Protein AF-A0A2R7KV91-F1 (afdb_monomer_lite)

Structure (mmCIF, N/CA/C/O backbone):
data_AF-A0A2R7KV91-F1
#
_entry.id   AF-A0A2R7KV91-F1
#
loop_
_atom_site.group_PDB
_atom_site.id
_atom_site.type_symbol
_atom_site.label_atom_id
_atom_site.label_alt_id
_atom_site.label_comp_id
_atom_site.label_asym_id
_atom_site.label_entity_id
_atom_site.label_seq_id
_atom_site.pdbx_PDB_ins_code
_atom_site.Cartn_x
_atom_site.Cartn_y
_atom_site.Cartn_z
_atom_site.occupancy
_atom_site.B_iso_or_equiv
_atom_site.auth_seq_id
_atom_site.auth_comp_id
_atom_site.auth_asym_id
_atom_site.auth_atom_id
_atom_site.pdbx_PDB_model_num
ATOM 1 N N . MET A 1 1 ? -11.229 -15.486 -3.621 1.00 40.41 1 MET A N 1
ATOM 2 C CA . MET A 1 1 ? -9.819 -15.350 -3.198 1.00 40.41 1 MET A CA 1
ATOM 3 C C . MET A 1 1 ? -9.777 -15.637 -1.711 1.00 40.41 1 MET A C 1
ATOM 5 O O . MET A 1 1 ? -10.504 -14.975 -0.992 1.00 40.41 1 MET A O 1
ATOM 9 N N . LYS A 1 2 ? -9.045 -16.669 -1.276 1.00 34.34 2 LYS A N 1
ATOM 10 C CA . LYS A 1 2 ? -8.833 -16.950 0.153 1.00 34.34 2 LYS A CA 1
ATOM 11 C C . LYS A 1 2 ? -8.039 -15.799 0.776 1.00 34.34 2 LYS A C 1
ATOM 13 O O . LYS A 1 2 ? -7.055 -15.394 0.162 1.00 34.34 2 LYS A O 1
ATOM 18 N N . ASP A 1 3 ? -8.500 -15.330 1.932 1.00 42.19 3 ASP A N 1
ATOM 19 C CA . ASP A 1 3 ? -7.898 -14.415 2.914 1.00 42.19 3 ASP A CA 1
ATOM 20 C C . ASP A 1 3 ? -6.406 -14.125 2.692 1.00 42.19 3 ASP A C 1
ATOM 22 O O . ASP A 1 3 ? -5.530 -14.730 3.310 1.00 42.19 3 ASP A O 1
ATOM 26 N N . LYS A 1 4 ? -6.096 -13.203 1.779 1.00 52.81 4 LYS A N 1
ATOM 27 C CA . LYS A 1 4 ? -4.785 -12.561 1.784 1.00 52.81 4 LYS A CA 1
ATOM 28 C C . LYS A 1 4 ? -4.893 -11.368 2.719 1.00 52.81 4 LYS A C 1
ATOM 30 O O . LYS A 1 4 ? -5.791 -10.550 2.541 1.00 52.81 4 LYS A O 1
ATOM 35 N N . ASP A 1 5 ? -3.979 -11.299 3.682 1.00 79.88 5 ASP A N 1
ATOM 36 C CA . ASP A 1 5 ? -3.733 -10.100 4.483 1.00 79.88 5 ASP A CA 1
ATOM 37 C C . ASP A 1 5 ? -3.615 -8.894 3.533 1.00 79.88 5 ASP A C 1
ATOM 39 O O . ASP A 1 5 ? -2.937 -8.963 2.502 1.00 79.88 5 ASP A O 1
ATOM 43 N N . SER A 1 6 ? -4.329 -7.813 3.827 1.00 80.75 6 SER A N 1
ATOM 44 C CA . SER A 1 6 ? -4.406 -6.635 2.966 1.00 80.75 6 SER A CA 1
ATOM 45 C C . SER A 1 6 ? -3.027 -5.988 2.742 1.00 80.75 6 SER A C 1
ATOM 47 O O . SER A 1 6 ? -2.732 -5.518 1.639 1.00 80.75 6 SER A O 1
ATOM 49 N N . LEU A 1 7 ? -2.111 -6.089 3.713 1.00 89.00 7 LEU A N 1
ATOM 50 C CA . LEU A 1 7 ? -0.703 -5.698 3.556 1.00 89.00 7 LEU A CA 1
ATOM 51 C C . LEU A 1 7 ? 0.067 -6.616 2.602 1.00 89.00 7 LEU A C 1
ATOM 53 O O . LEU A 1 7 ? 0.966 -6.164 1.885 1.00 89.00 7 LEU A O 1
ATOM 57 N N . GLN A 1 8 ? -0.286 -7.902 2.562 1.00 91.94 8 GLN A N 1
ATOM 58 C CA . GLN A 1 8 ? 0.331 -8.858 1.646 1.00 91.94 8 GLN A CA 1
ATOM 59 C C . GLN A 1 8 ? 0.032 -8.490 0.191 1.00 91.94 8 GLN A C 1
ATOM 61 O O . GLN A 1 8 ? 0.884 -8.695 -0.667 1.00 91.94 8 GLN A O 1
ATOM 66 N N . LEU A 1 9 ? -1.125 -7.884 -0.100 1.00 93.56 9 LEU A N 1
ATOM 67 C CA . LEU A 1 9 ? -1.444 -7.412 -1.451 1.00 93.56 9 LEU A CA 1
ATOM 68 C C . LEU A 1 9 ? -0.473 -6.318 -1.917 1.00 93.56 9 LEU A C 1
ATOM 70 O O . LEU A 1 9 ? 0.026 -6.383 -3.041 1.00 93.56 9 LEU A O 1
ATOM 74 N N . PHE A 1 10 ? -0.145 -5.358 -1.049 1.00 94.62 10 PHE A N 1
ATOM 75 C CA . PHE A 1 10 ? 0.880 -4.351 -1.336 1.00 94.62 10 PHE A CA 1
ATOM 76 C C . PHE A 1 10 ? 2.276 -4.970 -1.467 1.00 94.62 10 PHE A C 1
ATOM 78 O O . PHE A 1 10 ? 3.025 -4.615 -2.377 1.00 94.62 10 PHE A O 1
ATOM 85 N N . SER A 1 11 ? 2.621 -5.924 -0.598 1.00 94.94 11 SER A N 1
ATOM 86 C CA . SER A 1 11 ? 3.899 -6.640 -0.672 1.00 94.94 11 SER A CA 1
ATOM 87 C C . SER A 1 11 ? 4.063 -7.398 -1.996 1.00 94.94 11 SER A C 1
ATOM 89 O O . SER A 1 11 ? 5.094 -7.269 -2.660 1.00 94.94 11 SER A O 1
ATOM 91 N N . ASP A 1 12 ? 3.022 -8.117 -2.427 1.00 94.44 12 ASP A N 1
ATOM 92 C CA . ASP A 1 12 ? 2.984 -8.856 -3.691 1.00 94.44 12 ASP A CA 1
ATOM 93 C C . ASP A 1 12 ? 3.151 -7.908 -4.892 1.00 94.44 12 ASP A C 1
ATOM 95 O O . ASP A 1 12 ? 3.912 -8.203 -5.815 1.00 94.44 12 ASP A O 1
ATOM 99 N N . LEU A 1 13 ? 2.488 -6.744 -4.871 1.00 95.06 13 LEU A N 1
ATOM 100 C CA . LEU A 1 13 ? 2.625 -5.717 -5.910 1.00 95.06 13 LEU A CA 1
ATOM 101 C C . LEU A 1 13 ? 4.057 -5.172 -5.988 1.00 95.06 13 LEU A C 1
ATOM 103 O O . LEU A 1 13 ? 4.620 -5.067 -7.076 1.00 95.06 13 LEU A O 1
ATOM 107 N N . LEU A 1 14 ? 4.692 -4.877 -4.850 1.00 94.94 14 LEU A N 1
ATOM 108 C CA . LEU A 1 14 ? 6.090 -4.435 -4.824 1.00 94.94 14 LEU A CA 1
ATOM 109 C C . LEU A 1 14 ? 7.054 -5.523 -5.314 1.00 94.94 14 LEU A C 1
ATOM 111 O O . LEU A 1 14 ? 8.050 -5.209 -5.974 1.00 94.94 14 LEU A O 1
ATOM 115 N N . ALA A 1 15 ? 6.778 -6.795 -5.016 1.00 93.81 15 ALA A N 1
ATOM 116 C CA . ALA A 1 15 ? 7.559 -7.920 -5.520 1.00 93.81 15 ALA A CA 1
ATOM 117 C C . ALA A 1 15 ? 7.448 -8.049 -7.049 1.00 93.81 15 ALA A C 1
ATOM 119 O O . ALA A 1 15 ? 8.469 -8.194 -7.722 1.00 93.81 15 ALA A O 1
ATOM 120 N N . GLU A 1 16 ? 6.242 -7.905 -7.601 1.00 93.06 16 GLU A N 1
ATOM 121 C CA . GLU A 1 16 ? 6.001 -7.914 -9.049 1.00 93.06 16 GLU A CA 1
ATOM 122 C C . GLU A 1 16 ? 6.716 -6.750 -9.749 1.00 93.06 16 GLU A C 1
ATOM 124 O O . GLU A 1 16 ? 7.375 -6.924 -10.776 1.00 93.06 16 GLU A O 1
ATOM 129 N N . VAL A 1 17 ? 6.666 -5.554 -9.153 1.00 92.56 17 VAL A N 1
ATOM 130 C CA . VAL A 1 17 ? 7.367 -4.386 -9.694 1.00 92.56 17 VAL A CA 1
ATOM 131 C C . VAL A 1 17 ? 8.889 -4.565 -9.630 1.00 92.56 17 VAL A C 1
ATOM 133 O O . VAL A 1 17 ? 9.598 -4.126 -10.537 1.00 92.56 17 VAL A O 1
ATOM 136 N N . ARG A 1 18 ? 9.415 -5.255 -8.612 1.00 91.31 18 ARG A N 1
ATOM 137 C CA . ARG A 1 18 ? 10.852 -5.536 -8.449 1.00 91.31 18 ARG A CA 1
ATOM 138 C C . ARG A 1 18 ? 11.414 -6.507 -9.481 1.00 91.31 18 ARG A C 1
ATOM 140 O O .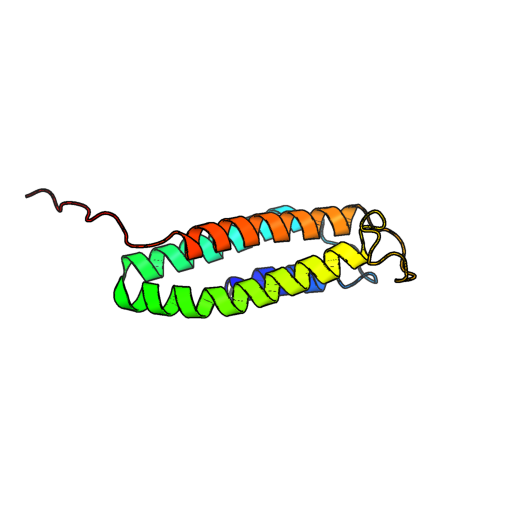 ARG A 1 18 ? 12.609 -6.386 -9.803 1.00 91.31 18 ARG A O 1
ATOM 147 N N . ASP A 1 19 ? 10.604 -7.446 -9.957 1.00 90.31 19 ASP A N 1
ATOM 148 C CA . ASP A 1 19 ? 11.011 -8.423 -10.959 1.00 90.31 19 ASP A CA 1
ATOM 149 C C . ASP A 1 19 ? 11.021 -7.799 -12.359 1.00 90.31 19 ASP A C 1
ATOM 151 O O . ASP A 1 19 ? 9.990 -7.528 -12.969 1.00 90.31 19 ASP A O 1
ATOM 155 N N . THR A 1 20 ? 12.226 -7.555 -12.868 1.00 87.56 20 THR A N 1
ATOM 156 C CA . THR A 1 20 ? 12.444 -6.989 -14.203 1.00 87.56 20 THR A CA 1
ATOM 157 C C . THR A 1 20 ? 12.524 -8.053 -15.296 1.00 87.56 20 THR A C 1
ATOM 159 O O . THR A 1 20 ? 12.680 -7.694 -16.456 1.00 87.56 20 THR A O 1
ATOM 162 N N . ASN A 1 21 ? 12.464 -9.344 -14.950 1.00 87.06 21 ASN A N 1
ATOM 163 C CA . ASN A 1 21 ? 12.513 -10.435 -15.928 1.00 87.06 21 ASN A CA 1
ATOM 164 C C . ASN A 1 21 ? 11.136 -10.743 -16.530 1.00 87.06 21 ASN A C 1
ATOM 166 O O . ASN A 1 21 ? 11.052 -11.400 -17.565 1.00 87.06 21 ASN A O 1
ATOM 170 N N . LEU A 1 22 ? 10.065 -10.284 -15.883 1.00 85.69 22 LEU A N 1
ATOM 171 C CA . LEU A 1 22 ? 8.685 -10.471 -16.314 1.00 85.69 22 LEU A CA 1
ATOM 172 C C . LEU A 1 22 ? 8.052 -9.118 -16.629 1.00 85.69 22 LEU A C 1
ATOM 174 O O . LEU A 1 22 ? 8.356 -8.152 -15.933 1.00 85.69 22 LEU A O 1
ATOM 178 N N . PRO A 1 23 ? 7.167 -9.009 -17.633 1.00 85.44 23 PRO A N 1
ATOM 179 C CA . PRO A 1 23 ? 6.386 -7.795 -17.830 1.00 85.44 23 PRO A CA 1
ATOM 180 C C . PRO A 1 23 ? 5.483 -7.549 -16.616 1.00 85.44 23 PRO A C 1
ATOM 182 O O . PRO A 1 23 ? 4.944 -8.486 -16.030 1.00 85.44 23 PRO A O 1
ATOM 185 N N . LEU A 1 24 ? 5.317 -6.280 -16.246 1.00 87.94 24 LEU A N 1
ATOM 186 C CA . LEU A 1 24 ? 4.365 -5.898 -15.208 1.00 87.94 24 LEU A CA 1
ATOM 187 C C . LEU A 1 24 ? 2.938 -6.048 -15.749 1.00 87.94 24 LEU A C 1
ATOM 189 O O . LEU A 1 24 ? 2.682 -5.691 -16.902 1.00 87.94 24 LEU A O 1
ATOM 193 N N . SER A 1 25 ? 2.018 -6.564 -14.932 1.00 89.00 25 SER A N 1
ATOM 194 C CA . SER A 1 25 ? 0.626 -6.737 -15.349 1.00 89.00 25 SER A CA 1
ATOM 195 C C . SER A 1 25 ? -0.020 -5.411 -15.767 1.00 89.00 25 SER A C 1
ATOM 197 O O . SER A 1 25 ? 0.117 -4.396 -15.083 1.00 89.00 25 SER A O 1
ATOM 199 N N . SER A 1 26 ? -0.811 -5.432 -16.845 1.00 88.06 26 SER A N 1
ATOM 200 C CA . SER A 1 26 ? -1.644 -4.294 -17.263 1.00 88.06 26 SER A CA 1
ATOM 201 C C . SER A 1 26 ? -2.715 -3.921 -16.233 1.00 88.06 26 SER A C 1
ATOM 203 O O . SER A 1 26 ? -3.245 -2.813 -16.261 1.00 88.06 26 SER A O 1
ATOM 205 N N . GLU A 1 27 ? -3.025 -4.830 -15.308 1.00 92.94 27 GLU A N 1
ATOM 206 C CA . GLU A 1 27 ? -4.008 -4.642 -14.239 1.00 92.94 27 GLU A CA 1
ATOM 207 C C . GLU A 1 27 ? -3.385 -4.100 -12.943 1.00 92.94 27 GLU A C 1
ATOM 209 O O . GLU A 1 27 ? -4.073 -4.013 -11.924 1.00 92.94 27 GLU A O 1
ATOM 214 N N . ALA A 1 28 ? -2.096 -3.731 -12.949 1.00 92.06 28 ALA A N 1
ATOM 215 C CA . ALA A 1 28 ? -1.381 -3.279 -11.754 1.00 92.06 28 ALA A CA 1
ATOM 216 C C . ALA A 1 28 ? -2.131 -2.167 -11.000 1.00 92.06 28 ALA A C 1
ATOM 218 O O . ALA A 1 28 ? -2.292 -2.261 -9.788 1.00 92.06 28 ALA A O 1
ATOM 219 N N . TYR A 1 29 ? -2.667 -1.167 -11.708 1.00 93.38 29 TYR A N 1
ATOM 220 C CA . TYR A 1 29 ? -3.426 -0.075 -11.085 1.00 93.38 29 TYR A CA 1
ATOM 221 C C . TYR A 1 29 ? -4.714 -0.547 -10.408 1.00 93.38 29 TYR A C 1
ATOM 223 O O . TYR A 1 29 ? -4.946 -0.209 -9.252 1.00 93.38 29 TYR A O 1
ATOM 231 N N . SER A 1 30 ? -5.508 -1.393 -11.072 1.00 94.94 30 SER A N 1
ATOM 232 C CA . SER A 1 30 ? -6.733 -1.933 -10.468 1.00 94.94 30 SER A CA 1
ATOM 233 C C . SER A 1 30 ? -6.421 -2.770 -9.226 1.00 94.94 30 SER A C 1
ATOM 235 O O . SER A 1 30 ? -7.134 -2.707 -8.227 1.00 94.94 30 SER A O 1
ATOM 237 N N . ARG A 1 31 ? -5.317 -3.522 -9.242 1.00 94.81 31 ARG A N 1
ATOM 238 C CA . ARG A 1 31 ? -4.877 -4.293 -8.074 1.00 94.81 31 ARG A CA 1
ATOM 239 C C . ARG A 1 31 ? -4.375 -3.405 -6.935 1.00 94.81 31 ARG A C 1
ATOM 241 O O . ARG A 1 31 ? -4.591 -3.763 -5.781 1.00 94.81 31 ARG A O 1
ATOM 248 N N . ILE A 1 32 ? -3.754 -2.261 -7.235 1.00 95.38 32 ILE A N 1
ATOM 249 C CA . ILE A 1 32 ? -3.391 -1.255 -6.224 1.00 95.38 32 ILE A CA 1
ATOM 250 C C . ILE A 1 32 ? -4.649 -0.679 -5.569 1.00 95.38 32 ILE A C 1
ATOM 252 O O . ILE A 1 32 ? -4.727 -0.644 -4.344 1.00 95.38 32 ILE A O 1
ATOM 256 N N . GLU A 1 33 ? -5.649 -0.288 -6.360 1.00 94.75 33 GLU A N 1
ATOM 257 C CA . GLU A 1 33 ? -6.930 0.215 -5.843 1.00 94.75 33 GLU A CA 1
ATOM 258 C C . GLU A 1 33 ? -7.641 -0.826 -4.972 1.00 94.75 33 GLU A C 1
ATOM 260 O O . GLU A 1 33 ? -8.155 -0.503 -3.902 1.00 94.75 33 GLU A O 1
ATOM 265 N N . GLN A 1 34 ? -7.630 -2.095 -5.391 1.00 94.56 34 GLN A N 1
ATOM 266 C CA . GLN A 1 34 ? -8.174 -3.192 -4.592 1.00 94.56 34 GLN A CA 1
ATOM 267 C C . GLN A 1 34 ? -7.414 -3.358 -3.272 1.00 94.56 34 GLN A C 1
ATOM 269 O O . GLN A 1 34 ? -8.051 -3.468 -2.230 1.00 94.56 34 GLN A O 1
ATOM 274 N N . ALA A 1 35 ? -6.077 -3.356 -3.296 1.00 94.69 35 ALA A N 1
ATOM 275 C CA . ALA A 1 35 ? -5.257 -3.467 -2.090 1.00 94.69 35 ALA A CA 1
ATOM 276 C C . ALA A 1 35 ? -5.525 -2.316 -1.110 1.00 94.69 35 ALA A C 1
ATOM 278 O O . ALA A 1 35 ? -5.715 -2.557 0.082 1.00 94.69 35 ALA A O 1
ATOM 279 N N . TYR A 1 36 ? -5.610 -1.087 -1.628 1.00 94.94 36 TYR A N 1
ATOM 280 C CA . TYR A 1 36 ? -5.992 0.093 -0.858 1.00 94.94 36 TYR A CA 1
ATOM 281 C C . TYR A 1 36 ? -7.357 -0.103 -0.199 1.00 94.94 36 TYR A C 1
ATOM 283 O O . TYR A 1 36 ? -7.455 -0.016 1.023 1.00 94.94 36 TYR A O 1
ATOM 291 N N . LYS A 1 37 ? -8.378 -0.451 -0.991 1.00 94.25 37 LYS A N 1
ATOM 292 C CA . LYS A 1 37 ? -9.742 -0.644 -0.499 1.00 94.25 37 LYS A CA 1
ATOM 293 C C . LYS A 1 37 ? -9.813 -1.721 0.587 1.00 94.25 37 LYS A C 1
ATOM 295 O O . LYS A 1 37 ? -10.400 -1.485 1.636 1.00 94.25 37 LYS A O 1
ATOM 300 N N . TYR A 1 38 ? -9.196 -2.882 0.361 1.00 93.44 38 TYR A N 1
ATOM 301 C CA . TYR A 1 38 ? -9.198 -3.968 1.345 1.00 93.44 38 TYR A CA 1
ATOM 302 C C . TYR A 1 38 ? -8.567 -3.541 2.668 1.00 93.44 38 TYR A C 1
ATOM 304 O O . TYR A 1 38 ? -9.119 -3.840 3.722 1.00 93.44 38 TYR A O 1
ATOM 312 N N . LEU A 1 39 ? -7.439 -2.825 2.624 1.00 92.94 39 LEU A N 1
ATOM 313 C CA . LEU A 1 39 ? -6.778 -2.369 3.841 1.00 92.94 39 LEU A CA 1
ATOM 314 C C . LEU A 1 39 ? -7.596 -1.291 4.563 1.00 92.94 39 LEU A C 1
ATOM 316 O O . LEU A 1 39 ? -7.699 -1.321 5.788 1.00 92.94 39 LEU A O 1
ATOM 320 N N . THR A 1 40 ? -8.201 -0.347 3.837 1.00 92.69 40 THR A N 1
ATOM 321 C CA . THR A 1 40 ? -9.057 0.667 4.466 1.00 92.69 40 THR A CA 1
ATOM 322 C C . THR A 1 40 ? -10.299 0.047 5.092 1.00 92.69 40 THR A C 1
ATOM 324 O O . THR A 1 40 ? -10.611 0.382 6.233 1.00 92.69 40 THR A O 1
ATOM 327 N N . ASP A 1 41 ? -10.964 -0.876 4.393 1.00 92.19 41 ASP A N 1
ATOM 328 C CA . ASP A 1 41 ? -12.146 -1.581 4.900 1.00 92.19 41 ASP A CA 1
ATOM 329 C C . ASP A 1 41 ? -11.778 -2.367 6.172 1.00 92.19 41 ASP A C 1
ATOM 331 O O . ASP A 1 41 ? -12.418 -2.193 7.207 1.00 92.19 41 ASP A O 1
ATOM 335 N N . GLU A 1 42 ? -10.663 -3.110 6.155 1.00 91.38 42 GLU A N 1
ATOM 336 C CA . GLU A 1 42 ? -10.163 -3.839 7.328 1.00 91.38 42 GLU A CA 1
ATOM 337 C C . GLU A 1 42 ? -9.903 -2.907 8.523 1.00 91.38 42 GLU A C 1
ATOM 339 O O . GLU A 1 42 ? -10.296 -3.202 9.653 1.00 91.38 42 GLU A O 1
ATOM 344 N N . VAL A 1 43 ? -9.268 -1.753 8.295 1.00 89.94 43 VAL A N 1
ATOM 345 C CA . VAL A 1 43 ? -9.023 -0.760 9.349 1.00 89.94 43 VAL A CA 1
ATOM 346 C C . VAL A 1 43 ? -10.336 -0.232 9.927 1.00 89.94 43 VAL A C 1
ATOM 348 O O . VAL A 1 43 ? -10.471 -0.158 11.153 1.00 89.94 43 VAL A O 1
ATOM 351 N N . PHE A 1 44 ? -11.297 0.140 9.081 1.00 89.44 44 PHE A N 1
ATOM 352 C CA . PHE A 1 44 ? -12.578 0.681 9.533 1.00 89.44 44 PHE A CA 1
ATOM 353 C C . PHE A 1 44 ? -13.401 -0.352 10.297 1.00 89.44 44 PHE A C 1
ATOM 355 O O . PHE A 1 44 ? -13.891 -0.027 11.381 1.00 89.44 44 PHE A O 1
ATOM 362 N N . ASP A 1 45 ? -13.479 -1.585 9.803 1.00 90.44 45 ASP A N 1
ATOM 363 C CA . ASP A 1 45 ? -14.206 -2.675 10.452 1.00 90.44 45 ASP A CA 1
ATOM 364 C C . ASP A 1 45 ? -13.641 -2.944 11.852 1.00 90.44 45 ASP A C 1
ATOM 366 O O . ASP A 1 45 ? -14.374 -2.929 12.843 1.00 90.44 45 ASP A O 1
ATOM 370 N N . ARG A 1 46 ? -12.310 -3.040 11.985 1.00 88.62 46 ARG A N 1
ATOM 371 C CA . ARG A 1 46 ? -11.641 -3.234 13.287 1.00 88.62 46 ARG A CA 1
ATOM 372 C C . ARG A 1 46 ? -11.916 -2.103 14.276 1.00 88.62 46 ARG A C 1
ATOM 374 O O . ARG A 1 46 ? -12.021 -2.338 15.481 1.00 88.62 46 ARG A O 1
ATOM 381 N N . ILE A 1 47 ? -11.986 -0.860 13.799 1.00 86.88 47 ILE A N 1
ATOM 382 C CA . ILE A 1 47 ? -12.303 0.299 14.642 1.00 86.88 47 ILE A CA 1
ATOM 383 C C . ILE A 1 47 ? -13.781 0.282 15.055 1.00 86.88 47 ILE A C 1
ATOM 385 O O . ILE A 1 47 ? -14.081 0.605 16.210 1.00 86.88 47 ILE A O 1
ATOM 389 N N . 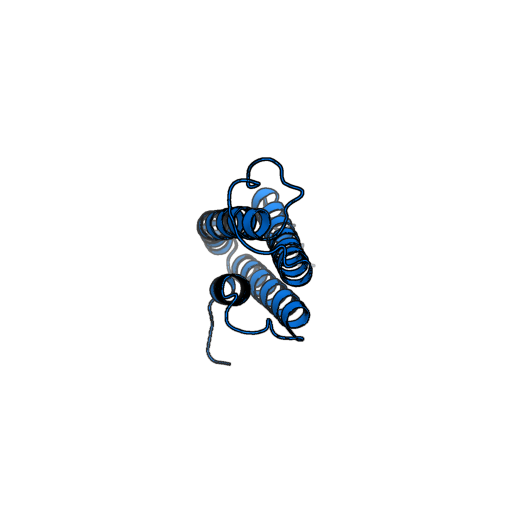ALA A 1 48 ? -14.681 -0.056 14.129 1.00 87.25 48 ALA A N 1
ATOM 390 C CA . ALA A 1 48 ? -16.126 -0.050 14.328 1.00 87.25 48 ALA A CA 1
ATOM 391 C C . ALA A 1 48 ? -16.591 -1.168 15.272 1.00 87.25 48 ALA A C 1
ATOM 393 O O . ALA A 1 48 ? -17.418 -0.914 16.148 1.00 87.25 48 ALA A O 1
ATOM 394 N N . GLU A 1 49 ? -16.028 -2.372 15.141 1.00 88.38 49 GLU A N 1
ATOM 395 C CA . GLU A 1 49 ? -16.327 -3.519 16.007 1.00 88.38 49 GLU A CA 1
ATOM 396 C C . GLU A 1 49 ? -15.919 -3.256 17.460 1.00 88.38 49 GLU A C 1
ATOM 398 O O . GLU A 1 49 ? -16.701 -3.455 18.393 1.00 88.38 49 GLU A O 1
ATOM 403 N N . ASN A 1 50 ? -14.681 -2.797 17.669 1.00 87.19 50 ASN A N 1
ATOM 404 C CA . ASN A 1 50 ? -14.146 -2.545 18.999 1.00 87.19 50 ASN A CA 1
ATOM 405 C C . ASN A 1 50 ? -13.063 -1.468 18.965 1.00 87.19 50 ASN A C 1
ATOM 407 O O . ASN A 1 50 ? -11.894 -1.729 18.689 1.00 87.19 50 ASN A O 1
ATOM 411 N N . GLN A 1 51 ? -13.419 -0.254 19.381 1.00 83.81 51 GLN A N 1
ATOM 412 C CA . GLN A 1 51 ? -12.513 0.895 19.350 1.00 83.81 51 GLN A CA 1
ATOM 413 C C . GLN A 1 51 ? -11.178 0.664 20.088 1.00 83.81 51 GLN A C 1
ATOM 415 O O . GLN A 1 51 ? -10.150 1.226 19.701 1.00 83.81 51 GLN A O 1
ATOM 420 N N . LYS A 1 52 ? -11.156 -0.133 21.167 1.00 86.81 52 LYS A N 1
ATOM 421 C CA . LYS A 1 52 ? -9.923 -0.413 21.922 1.00 86.81 52 LYS A CA 1
ATOM 422 C C . LYS A 1 52 ? -9.014 -1.379 21.164 1.00 86.81 52 LYS A C 1
ATOM 424 O O . LYS A 1 52 ? -7.800 -1.173 21.143 1.00 86.81 52 LYS A O 1
ATOM 429 N N . GLU A 1 53 ? -9.584 -2.416 20.561 1.00 85.81 53 GLU A N 1
ATOM 430 C CA . GLU A 1 53 ? -8.842 -3.379 19.741 1.00 85.81 53 GLU A CA 1
ATOM 431 C C . GLU A 1 53 ? -8.412 -2.760 18.413 1.00 85.81 53 GLU A C 1
ATOM 433 O O . GLU A 1 53 ? -7.238 -2.866 18.067 1.00 85.81 53 GLU A O 1
ATOM 438 N N . GLY A 1 54 ? -9.276 -1.977 17.763 1.00 86.75 54 GLY A N 1
ATOM 439 C CA . GLY A 1 54 ? -8.939 -1.181 16.585 1.00 86.75 54 GLY A CA 1
ATOM 440 C C . GLY A 1 54 ? -7.756 -0.241 16.828 1.00 86.75 54 GLY A C 1
ATOM 441 O O . GLY A 1 54 ? -6.829 -0.195 16.028 1.00 86.75 54 GLY A O 1
ATOM 442 N N . LYS A 1 55 ? -7.685 0.438 17.984 1.00 86.38 55 LYS A N 1
ATOM 443 C CA . LYS A 1 55 ? -6.504 1.251 18.346 1.00 86.38 55 LYS A CA 1
ATOM 444 C C . LYS A 1 55 ? -5.216 0.429 18.447 1.00 86.38 55 LYS A C 1
ATOM 446 O O . LYS A 1 55 ? -4.164 0.906 18.029 1.00 86.38 55 LYS A O 1
ATOM 451 N N . ARG A 1 56 ? -5.272 -0.785 19.006 1.00 88.00 56 ARG A N 1
ATOM 452 C CA . ARG A 1 56 ? -4.104 -1.684 19.077 1.00 88.00 56 ARG A CA 1
ATOM 453 C C . ARG A 1 56 ? -3.692 -2.162 17.688 1.00 88.00 56 ARG A C 1
ATOM 455 O O . ARG A 1 56 ? -2.503 -2.146 17.383 1.00 88.00 56 ARG A O 1
ATOM 462 N N . TYR A 1 57 ? -4.670 -2.518 16.862 1.00 89.38 57 TYR A N 1
ATOM 463 C CA . TYR A 1 57 ? -4.466 -2.909 15.474 1.00 89.38 57 TYR A CA 1
ATOM 464 C C . TYR A 1 57 ? -3.799 -1.785 14.666 1.00 89.38 57 TYR A C 1
ATOM 466 O O . TYR A 1 57 ? -2.761 -2.020 14.061 1.00 89.38 57 TYR A O 1
ATOM 474 N N . ILE A 1 58 ? -4.276 -0.536 14.770 1.00 89.69 58 ILE A N 1
ATOM 475 C CA . ILE A 1 58 ? -3.652 0.639 14.128 1.00 89.69 58 ILE A CA 1
ATOM 476 C C . ILE A 1 58 ? -2.171 0.782 14.510 1.00 89.69 58 ILE A C 1
ATOM 478 O O . ILE A 1 58 ? -1.334 1.062 13.655 1.00 89.69 58 ILE A O 1
ATOM 482 N N . VAL A 1 59 ? -1.823 0.610 15.792 1.00 87.75 59 VAL A N 1
ATOM 483 C CA . VAL A 1 59 ? -0.424 0.717 16.249 1.00 87.75 59 VAL A CA 1
ATOM 484 C C . VAL A 1 59 ? 0.454 -0.360 15.610 1.00 87.75 59 VAL A C 1
ATOM 486 O O . VAL A 1 59 ? 1.580 -0.063 15.214 1.00 87.75 59 VAL A O 1
ATOM 489 N N . GLN A 1 60 ? -0.050 -1.589 15.488 1.00 88.06 60 GLN A N 1
ATOM 490 C CA . GLN A 1 60 ? 0.666 -2.682 14.824 1.00 88.06 60 GLN A CA 1
ATOM 491 C C . GLN A 1 60 ? 0.794 -2.426 13.319 1.00 88.06 60 GLN A C 1
ATOM 493 O O . GLN A 1 60 ? 1.893 -2.515 12.773 1.00 88.06 60 GLN A O 1
ATOM 498 N N . LEU A 1 61 ? -0.303 -2.016 12.681 1.00 90.88 61 LEU A N 1
ATOM 499 C CA . LEU A 1 61 ? -0.375 -1.718 11.257 1.00 90.88 61 LEU A CA 1
ATOM 500 C C . LEU A 1 61 ? 0.623 -0.631 10.840 1.00 90.88 61 LEU A C 1
ATOM 502 O O . LEU A 1 61 ? 1.317 -0.796 9.842 1.00 90.88 61 LEU A O 1
ATOM 506 N N . LYS A 1 62 ? 0.778 0.439 11.634 1.00 88.44 62 LYS A N 1
ATOM 507 C CA . LYS A 1 62 ? 1.757 1.513 11.371 1.00 88.44 62 LYS A CA 1
ATOM 508 C C . LYS A 1 62 ? 3.176 0.995 11.154 1.00 88.44 62 LYS A C 1
ATOM 510 O O . LYS A 1 62 ? 3.897 1.518 10.308 1.00 88.44 62 LYS A O 1
ATOM 515 N N . LYS A 1 63 ? 3.596 -0.018 11.918 1.00 87.31 63 LYS A N 1
ATOM 516 C CA . LYS A 1 63 ? 4.939 -0.588 11.775 1.00 87.31 63 LYS A CA 1
ATOM 517 C C . LYS A 1 63 ? 5.094 -1.257 10.407 1.00 87.31 63 LYS A C 1
ATOM 519 O O . LYS A 1 63 ? 6.016 -0.912 9.673 1.00 87.31 63 LYS A O 1
ATOM 524 N N . SER A 1 64 ? 4.170 -2.148 10.053 1.00 90.81 64 SER A N 1
ATOM 525 C CA . SER A 1 64 ? 4.204 -2.867 8.775 1.00 90.81 64 SER A CA 1
ATOM 526 C C . SER A 1 64 ? 4.038 -1.929 7.574 1.00 90.81 64 SER A C 1
ATOM 528 O O . SER A 1 64 ? 4.722 -2.084 6.564 1.00 90.81 64 SER A O 1
ATOM 530 N N . MET A 1 65 ? 3.199 -0.898 7.701 1.00 90.62 65 MET A N 1
ATOM 531 C CA . MET A 1 65 ? 3.032 0.140 6.682 1.00 90.62 65 MET A CA 1
ATOM 532 C C . MET A 1 65 ? 4.316 0.936 6.444 1.00 90.62 65 MET A C 1
ATOM 534 O O . MET A 1 65 ? 4.687 1.173 5.297 1.00 90.62 65 MET A O 1
ATOM 538 N N . ASN A 1 66 ? 5.033 1.315 7.507 1.00 88.88 66 ASN A N 1
ATOM 539 C CA . ASN A 1 66 ? 6.321 1.997 7.374 1.00 88.88 66 ASN A CA 1
ATOM 540 C C . ASN A 1 66 ? 7.368 1.117 6.680 1.00 88.88 66 ASN A C 1
ATOM 542 O O . ASN A 1 66 ? 8.121 1.610 5.843 1.00 88.88 66 ASN A O 1
ATOM 546 N N . GLU A 1 67 ? 7.402 -0.182 6.981 1.00 90.94 67 GLU A N 1
ATOM 547 C CA . GLU A 1 67 ? 8.301 -1.126 6.309 1.00 90.94 67 GLU A CA 1
ATOM 548 C C . GLU A 1 67 ? 7.996 -1.225 4.803 1.00 90.94 67 GLU A C 1
ATOM 550 O O . GLU A 1 67 ? 8.918 -1.148 3.986 1.00 90.94 67 GLU A O 1
ATOM 555 N N . LEU A 1 68 ? 6.718 -1.318 4.415 1.00 92.94 68 LEU A N 1
ATOM 556 C CA . LEU A 1 68 ? 6.302 -1.298 3.005 1.00 92.94 68 LEU A CA 1
ATOM 557 C C . LEU A 1 68 ? 6.620 0.038 2.321 1.00 92.94 68 LEU A C 1
ATOM 559 O O . LEU A 1 68 ? 7.077 0.054 1.175 1.00 92.94 68 LEU A O 1
ATOM 563 N N . TYR A 1 69 ? 6.430 1.160 3.016 1.00 91.12 69 TYR A N 1
ATOM 564 C CA . TYR A 1 69 ? 6.719 2.488 2.478 1.00 91.12 69 TYR A CA 1
ATOM 565 C C . TYR A 1 69 ? 8.217 2.674 2.200 1.00 91.12 69 TYR A C 1
ATOM 567 O O . TYR A 1 69 ? 8.603 3.087 1.106 1.00 91.12 69 TYR A O 1
ATOM 575 N N . VAL A 1 70 ? 9.084 2.262 3.132 1.00 90.56 70 VAL A N 1
ATOM 576 C CA . VAL A 1 70 ? 10.544 2.271 2.934 1.00 90.56 70 VAL A CA 1
ATOM 577 C C . VAL A 1 70 ? 10.948 1.384 1.754 1.00 90.56 70 VAL A C 1
ATOM 579 O O . VAL A 1 70 ? 11.750 1.802 0.918 1.00 90.56 70 VAL A O 1
ATOM 582 N N . GLN A 1 71 ? 10.375 0.181 1.637 1.00 92.56 71 GLN A N 1
ATOM 583 C CA . GLN A 1 71 ? 10.630 -0.694 0.486 1.00 92.56 71 GLN A CA 1
ATOM 584 C C . GLN A 1 71 ? 10.214 -0.046 -0.839 1.00 92.56 71 GLN A C 1
ATOM 586 O O . GLN A 1 71 ? 10.922 -0.191 -1.837 1.00 92.56 71 GLN A O 1
ATOM 591 N N . SER A 1 72 ? 9.099 0.684 -0.840 1.00 92.56 72 SER A N 1
ATOM 592 C CA . SER A 1 72 ? 8.600 1.401 -2.013 1.00 92.56 72 SER A CA 1
ATOM 593 C C . SER A 1 72 ? 9.552 2.526 -2.422 1.00 92.56 72 SER A C 1
ATOM 595 O O . SER A 1 72 ? 9.918 2.598 -3.588 1.00 92.56 72 SER A O 1
ATOM 597 N N . ILE A 1 73 ? 10.066 3.322 -1.478 1.00 90.56 73 ILE A N 1
ATOM 598 C CA . ILE A 1 73 ? 11.073 4.365 -1.758 1.00 90.56 73 ILE A CA 1
ATOM 599 C C . ILE A 1 73 ? 12.333 3.767 -2.396 1.00 90.56 73 ILE A C 1
ATOM 601 O O . ILE A 1 73 ? 12.820 4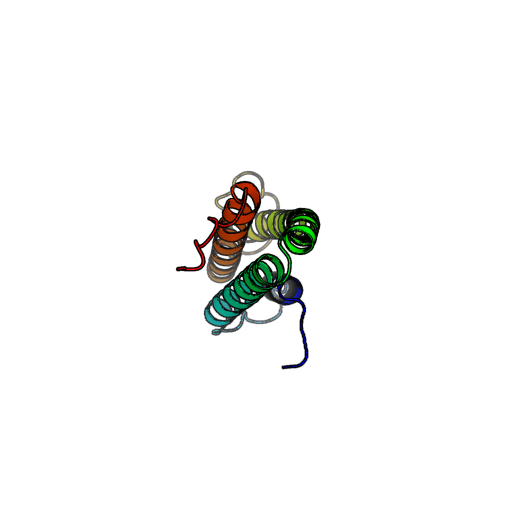.268 -3.411 1.00 90.56 73 ILE A O 1
ATOM 605 N N . VAL A 1 74 ? 12.859 2.680 -1.821 1.00 88.88 74 VAL A N 1
ATOM 606 C CA . VAL A 1 74 ? 14.052 2.001 -2.354 1.00 88.88 74 VAL A CA 1
ATOM 607 C C . VAL A 1 74 ? 13.797 1.496 -3.775 1.00 88.88 74 VAL A C 1
ATOM 609 O O . VAL A 1 74 ? 14.661 1.612 -4.646 1.00 88.88 74 VAL A O 1
ATOM 612 N N . LEU A 1 75 ? 12.607 0.946 -4.023 1.00 89.25 75 LEU A N 1
ATOM 613 C CA . LEU A 1 75 ? 12.234 0.436 -5.335 1.00 89.25 75 LEU A CA 1
ATOM 614 C C . LEU A 1 75 ? 12.001 1.558 -6.353 1.00 89.25 75 LEU A C 1
ATOM 616 O O . LEU A 1 75 ? 12.400 1.419 -7.506 1.00 89.25 75 LEU A O 1
ATOM 620 N N . PHE A 1 76 ? 11.419 2.678 -5.931 1.00 89.25 76 PHE A N 1
ATOM 621 C CA . PHE A 1 76 ? 11.232 3.861 -6.763 1.00 89.25 76 PHE A CA 1
ATOM 622 C C . PHE A 1 76 ? 12.583 4.427 -7.208 1.00 89.25 76 PHE A C 1
ATOM 624 O O . PHE A 1 76 ? 12.814 4.584 -8.405 1.00 89.25 76 PHE A O 1
ATOM 631 N N . GLY A 1 77 ? 13.529 4.598 -6.277 1.00 82.69 77 GLY A N 1
ATOM 632 C CA . GLY A 1 77 ? 14.890 5.055 -6.581 1.00 82.69 77 GLY A CA 1
ATOM 633 C C . GLY A 1 77 ? 15.676 4.125 -7.516 1.00 82.69 77 GLY A C 1
ATOM 634 O O . GLY A 1 77 ? 16.615 4.564 -8.174 1.00 82.69 77 GLY A O 1
ATOM 635 N N . ARG A 1 78 ? 15.290 2.845 -7.626 1.00 83.12 78 ARG A N 1
ATOM 636 C CA . ARG A 1 78 ? 15.861 1.912 -8.612 1.00 83.12 78 ARG A CA 1
ATOM 637 C C . ARG A 1 78 ? 15.394 2.200 -10.042 1.00 83.12 78 ARG A C 1
ATOM 639 O O . ARG A 1 78 ? 16.152 1.927 -10.968 1.00 83.12 78 ARG A O 1
ATOM 646 N N . PHE A 1 79 ? 14.164 2.680 -10.230 1.00 82.69 79 PHE A N 1
ATOM 647 C CA . PHE A 1 79 ? 13.565 2.881 -11.556 1.00 82.69 79 PHE A CA 1
ATOM 648 C C . PHE A 1 79 ? 13.533 4.350 -12.000 1.00 82.69 79 PHE A C 1
ATOM 650 O O . PHE A 1 79 ? 13.499 4.616 -13.203 1.00 82.69 79 PHE A O 1
ATOM 657 N N . ASP A 1 80 ? 13.582 5.299 -11.063 1.00 75.06 80 ASP A N 1
ATOM 658 C CA . ASP A 1 80 ? 13.642 6.730 -11.351 1.00 75.06 80 ASP A CA 1
ATOM 659 C C . ASP A 1 80 ? 15.080 7.275 -11.309 1.00 75.06 80 ASP A C 1
ATOM 661 O O . ASP A 1 80 ? 15.650 7.575 -10.259 1.00 75.06 80 ASP A O 1
ATOM 665 N N . VAL A 1 81 ? 15.654 7.476 -12.496 1.00 64.56 81 VAL A N 1
ATOM 666 C CA . VAL A 1 81 ? 16.999 8.045 -12.698 1.00 64.56 81 VAL A CA 1
ATOM 667 C C . VAL A 1 81 ? 17.111 9.534 -12.330 1.00 64.56 81 VAL A C 1
ATOM 669 O O . VAL A 1 81 ? 18.224 10.072 -12.267 1.00 64.56 81 VAL A O 1
ATOM 672 N N . SER A 1 82 ? 15.985 10.220 -12.096 1.00 65.44 82 SER A N 1
ATOM 673 C CA . SER A 1 82 ? 15.960 11.627 -11.685 1.00 65.44 82 SER A CA 1
ATOM 674 C C . SER A 1 82 ? 16.245 11.815 -10.190 1.00 65.44 82 SER A C 1
ATOM 676 O O . SER A 1 82 ? 16.785 12.856 -9.803 1.00 65.44 82 SER A O 1
ATOM 678 N N . MET A 1 83 ? 16.016 10.785 -9.363 1.00 60.91 83 MET A N 1
ATOM 679 C CA . MET A 1 83 ? 16.436 10.763 -7.961 1.00 60.91 83 MET A CA 1
ATOM 680 C C . MET A 1 83 ? 17.962 10.625 -7.873 1.00 60.91 83 MET A C 1
ATOM 682 O O . MET A 1 83 ? 18.527 9.533 -7.814 1.00 60.91 83 MET A O 1
ATOM 686 N N . GLY A 1 84 ? 18.652 11.770 -7.860 1.00 55.38 84 GLY A N 1
ATOM 687 C CA . GLY A 1 84 ? 20.114 11.889 -7.916 1.00 55.38 84 GLY A CA 1
ATOM 688 C C . GLY A 1 84 ? 20.908 11.023 -6.924 1.00 55.38 84 GLY A C 1
ATOM 689 O O . GLY A 1 84 ? 22.057 10.698 -7.213 1.00 55.38 84 GLY A O 1
ATOM 690 N N . ALA A 1 85 ? 20.302 10.600 -5.808 1.00 54.56 85 ALA A N 1
ATOM 691 C CA . ALA A 1 85 ? 20.916 9.733 -4.799 1.00 54.56 85 ALA A CA 1
ATOM 692 C C . ALA A 1 85 ? 21.149 8.280 -5.266 1.00 54.56 85 ALA A C 1
ATOM 694 O O . ALA A 1 85 ? 22.025 7.603 -4.730 1.00 54.56 85 ALA A O 1
ATOM 695 N N . PHE A 1 86 ? 20.420 7.801 -6.281 1.00 52.12 86 PHE A N 1
ATOM 696 C CA . PHE A 1 86 ? 20.469 6.403 -6.733 1.00 52.12 86 PHE A CA 1
ATOM 697 C C . PHE A 1 86 ? 21.057 6.216 -8.140 1.00 52.12 86 PHE A C 1
ATOM 699 O O . PHE A 1 86 ? 21.079 5.100 -8.659 1.00 52.12 86 PHE A O 1
ATOM 706 N N . ARG A 1 87 ? 21.648 7.273 -8.724 1.00 51.34 87 ARG A N 1
ATOM 707 C CA . ARG A 1 87 ? 22.310 7.267 -10.050 1.00 51.34 87 ARG A CA 1
ATOM 708 C C . ARG A 1 87 ? 23.416 6.215 -10.222 1.00 51.34 87 ARG A C 1
ATOM 710 O O . ARG A 1 87 ? 23.815 5.934 -11.347 1.00 51.34 87 ARG A O 1
ATOM 717 N N . PHE A 1 88 ? 23.916 5.638 -9.130 1.00 51.44 88 PHE A N 1
ATOM 718 C CA . PHE A 1 88 ? 24.945 4.596 -9.147 1.00 51.44 88 PHE A CA 1
ATOM 719 C C . PHE A 1 88 ? 24.384 3.172 -9.337 1.00 51.44 88 PHE A C 1
ATOM 721 O O . PHE A 1 88 ? 25.158 2.238 -9.554 1.00 51.44 88 PHE A O 1
ATOM 728 N N . MET A 1 89 ? 23.057 2.980 -9.297 1.00 52.69 89 MET A N 1
ATOM 729 C CA . MET A 1 89 ? 22.429 1.695 -9.617 1.00 52.69 89 MET A CA 1
ATOM 730 C C . MET A 1 89 ? 22.321 1.518 -11.141 1.00 52.69 89 MET A C 1
ATOM 732 O O . MET A 1 89 ? 21.471 2.099 -11.801 1.00 52.69 89 MET A O 1
ATOM 736 N N . LYS A 1 90 ? 23.210 0.689 -11.702 1.00 48.94 90 LYS A N 1
ATOM 737 C CA . LYS A 1 90 ? 23.391 0.376 -13.137 1.00 48.94 90 LYS A CA 1
ATOM 738 C C . LYS A 1 90 ? 22.203 -0.329 -13.852 1.00 48.94 90 LYS A C 1
ATOM 740 O O . LYS A 1 90 ? 22.452 -1.203 -14.677 1.00 48.94 90 LYS A O 1
ATOM 745 N N . LYS A 1 91 ? 20.927 -0.043 -13.568 1.00 53.62 91 LYS A N 1
ATOM 746 C CA . LYS A 1 91 ? 19.797 -0.718 -14.254 1.00 53.62 91 LYS A CA 1
ATOM 747 C C . LYS A 1 91 ? 18.878 0.244 -14.999 1.00 53.62 91 LYS A C 1
ATOM 749 O O . LYS A 1 91 ? 18.716 1.391 -14.603 1.00 53.62 91 LYS A O 1
ATOM 754 N N . GLU A 1 92 ? 18.347 -0.256 -16.115 1.00 57.25 92 GLU A N 1
ATOM 755 C CA . GLU A 1 92 ? 17.604 0.508 -17.114 1.00 57.25 92 GLU A CA 1
ATOM 756 C C . GLU A 1 92 ? 16.405 1.250 -16.500 1.00 57.25 92 GLU A C 1
ATOM 758 O O . GLU A 1 92 ? 15.631 0.643 -15.754 1.00 57.25 92 GLU A O 1
ATOM 763 N N . PRO A 1 93 ? 16.238 2.550 -16.798 1.00 62.00 93 PRO A N 1
ATOM 764 C CA . PRO A 1 93 ? 15.065 3.302 -16.379 1.00 62.00 93 PRO A CA 1
ATOM 765 C C . PRO A 1 93 ? 13.792 2.665 -16.946 1.00 62.00 93 PRO A C 1
ATOM 767 O O . PRO A 1 93 ? 13.568 2.680 -18.155 1.00 62.00 93 PRO A O 1
ATOM 770 N N . ASP A 1 94 ? 12.925 2.166 -16.066 1.00 79.25 94 ASP A N 1
ATOM 771 C CA . ASP A 1 94 ? 11.595 1.665 -16.416 1.00 79.25 94 ASP A CA 1
ATOM 772 C C . ASP A 1 94 ? 10.545 2.647 -15.891 1.00 79.25 94 ASP A C 1
ATOM 774 O O . ASP A 1 94 ? 10.132 2.619 -14.728 1.00 79.25 94 ASP A O 1
ATOM 778 N N . ARG A 1 95 ? 10.122 3.558 -16.774 1.00 83.69 95 ARG A N 1
ATOM 779 C CA . ARG A 1 95 ? 9.154 4.613 -16.441 1.00 83.69 95 ARG A CA 1
ATOM 780 C C . ARG A 1 95 ? 7.800 4.055 -16.019 1.00 83.69 95 ARG A C 1
ATOM 782 O O . ARG A 1 95 ? 7.104 4.716 -15.253 1.00 83.69 95 ARG A O 1
ATOM 789 N N . TYR A 1 96 ? 7.398 2.894 -16.537 1.00 87.81 96 TYR A N 1
ATOM 790 C CA . TYR A 1 96 ? 6.114 2.309 -16.172 1.00 87.81 96 TYR A CA 1
ATOM 791 C C . TYR A 1 96 ? 6.177 1.770 -14.746 1.00 87.81 96 TYR A C 1
ATOM 793 O O . TYR A 1 96 ? 5.362 2.160 -13.914 1.00 87.81 96 TYR A O 1
ATOM 801 N N . ARG A 1 97 ? 7.214 0.994 -14.418 1.00 91.12 97 ARG A N 1
ATOM 802 C CA . ARG A 1 97 ? 7.447 0.523 -13.046 1.00 91.12 97 ARG A CA 1
ATOM 803 C C . ARG A 1 97 ? 7.599 1.665 -12.059 1.00 91.12 97 ARG A C 1
ATOM 805 O O . ARG A 1 97 ? 6.962 1.618 -11.014 1.00 91.12 97 ARG A O 1
ATOM 812 N N . ALA A 1 98 ? 8.359 2.707 -12.400 1.00 89.94 98 ALA A N 1
ATOM 813 C CA . ALA A 1 98 ? 8.490 3.895 -11.555 1.00 89.94 98 ALA A CA 1
ATOM 814 C C . ALA A 1 98 ? 7.119 4.516 -11.233 1.00 89.94 98 ALA A C 1
ATOM 816 O O . ALA A 1 98 ? 6.827 4.780 -10.069 1.00 89.94 98 ALA A O 1
ATOM 817 N N . LYS A 1 99 ? 6.241 4.668 -12.236 1.00 91.25 99 LYS A N 1
ATOM 818 C CA . LYS A 1 99 ? 4.866 5.152 -12.028 1.00 91.25 99 LYS A CA 1
ATOM 819 C C . LYS A 1 99 ? 4.043 4.220 -11.144 1.00 91.25 99 LYS A C 1
ATOM 821 O O . LYS A 1 99 ? 3.293 4.704 -10.308 1.00 91.25 99 LYS A O 1
ATOM 826 N N . VAL A 1 100 ? 4.159 2.905 -11.317 1.00 93.75 100 VAL A N 1
ATOM 827 C CA . VAL A 1 100 ? 3.420 1.953 -10.476 1.00 93.75 100 VAL A CA 1
ATOM 828 C C . VAL A 1 100 ? 3.894 2.016 -9.023 1.00 93.75 100 VAL A C 1
ATOM 830 O O . VAL A 1 100 ? 3.053 2.094 -8.131 1.00 93.75 100 VAL A O 1
ATOM 833 N N . VAL A 1 101 ? 5.208 2.061 -8.764 1.00 94.25 101 VAL A N 1
ATOM 834 C CA . VAL A 1 101 ? 5.720 2.243 -7.391 1.00 94.25 101 VAL A CA 1
ATOM 835 C C . VAL A 1 101 ? 5.248 3.567 -6.802 1.00 94.25 101 VAL A C 1
ATOM 837 O O . VAL A 1 101 ? 4.827 3.593 -5.652 1.00 94.25 101 VAL A O 1
ATOM 840 N N . TYR A 1 102 ? 5.281 4.645 -7.584 1.00 93.75 102 TYR A N 1
ATOM 841 C CA . TYR A 1 102 ? 4.808 5.951 -7.137 1.00 93.75 102 TYR A CA 1
ATOM 842 C C . TYR A 1 102 ? 3.341 5.904 -6.686 1.00 93.75 102 TYR A C 1
ATOM 844 O O . TYR A 1 102 ? 3.029 6.343 -5.585 1.00 93.75 102 TYR A O 1
ATOM 852 N N . VAL A 1 103 ? 2.456 5.275 -7.465 1.00 95.75 103 VAL A N 1
ATOM 853 C CA . VAL A 1 103 ? 1.046 5.132 -7.069 1.00 95.75 103 VAL A CA 1
ATOM 854 C C . VAL A 1 103 ? 0.892 4.242 -5.830 1.00 95.75 103 VAL A C 1
ATOM 856 O O . VAL A 1 103 ? 0.084 4.553 -4.960 1.00 95.75 103 VAL A O 1
ATOM 859 N N . ILE A 1 104 ? 1.689 3.173 -5.684 1.00 95.62 104 ILE A N 1
ATOM 860 C CA . ILE A 1 104 ? 1.722 2.385 -4.436 1.00 95.62 104 ILE A CA 1
ATOM 861 C C . ILE A 1 104 ? 2.097 3.278 -3.245 1.00 95.62 104 ILE A C 1
ATOM 863 O O . ILE A 1 104 ? 1.444 3.210 -2.205 1.00 95.62 104 ILE A O 1
ATOM 867 N N . MET A 1 105 ? 3.118 4.127 -3.396 1.00 95.31 105 MET A N 1
ATOM 868 C CA . MET A 1 105 ? 3.552 5.056 -2.351 1.00 95.31 105 MET A CA 1
ATOM 869 C C . MET A 1 105 ? 2.444 6.033 -1.961 1.00 95.31 105 MET A C 1
ATOM 871 O O . MET A 1 105 ? 2.192 6.175 -0.770 1.00 95.31 105 MET A O 1
ATOM 875 N N . GLU A 1 106 ? 1.752 6.638 -2.931 1.00 95.50 106 GLU A N 1
ATOM 876 C CA . GLU A 1 106 ? 0.638 7.561 -2.667 1.00 95.50 106 GLU A CA 1
ATOM 877 C C . GLU A 1 106 ? -0.480 6.892 -1.855 1.00 95.50 106 GLU A C 1
ATOM 879 O O . GLU A 1 106 ? -0.970 7.463 -0.880 1.00 95.50 106 GLU A O 1
ATOM 884 N N . GLN A 1 107 ? -0.857 5.655 -2.201 1.00 95.19 107 GLN A N 1
ATOM 885 C CA . GLN A 1 107 ? -1.887 4.926 -1.453 1.00 95.19 107 GLN A CA 1
ATOM 886 C C . GLN A 1 107 ? -1.430 4.572 -0.032 1.00 95.19 107 GLN A C 1
ATOM 888 O O . GLN A 1 107 ? -2.191 4.729 0.925 1.00 95.19 107 GLN A O 1
ATOM 893 N N . LEU A 1 108 ? -0.179 4.124 0.133 1.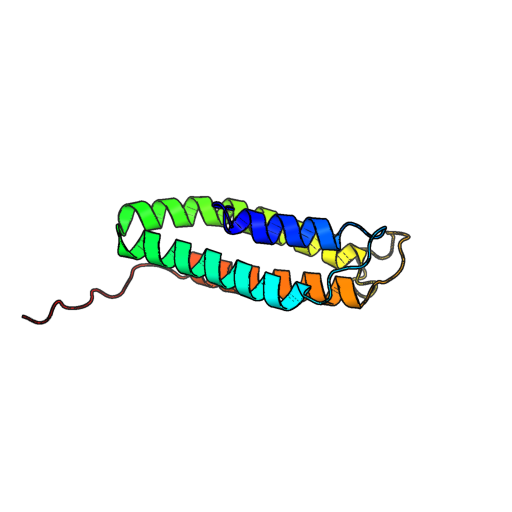00 93.81 108 LEU A N 1
ATOM 894 C CA . LEU A 1 108 ? 0.383 3.834 1.455 1.00 93.81 108 LEU A CA 1
ATOM 895 C C . LEU A 1 108 ? 0.481 5.100 2.321 1.00 93.81 108 LEU A C 1
ATOM 897 O O . LEU A 1 108 ? 0.200 5.042 3.518 1.00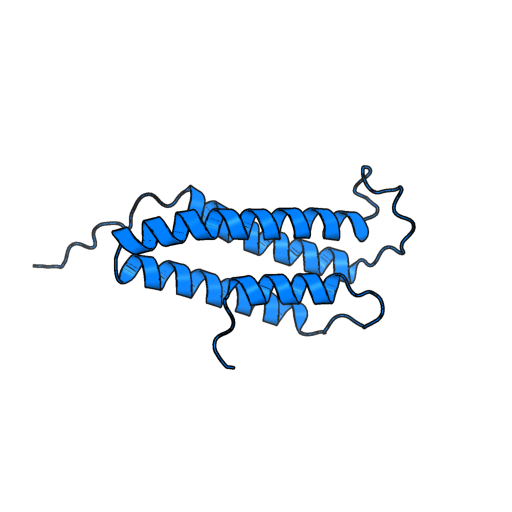 93.81 108 LEU A O 1
ATOM 901 N N . GLU A 1 109 ? 0.849 6.240 1.733 1.00 92.81 109 GLU A N 1
ATOM 902 C CA . GLU A 1 109 ? 0.939 7.534 2.416 1.00 92.81 109 GLU A CA 1
ATOM 903 C C . GLU A 1 109 ? -0.437 8.043 2.856 1.00 92.81 109 GLU A C 1
ATOM 905 O O . GLU A 1 109 ? -0.589 8.483 3.999 1.00 92.81 109 GLU A O 1
ATOM 910 N N . ALA A 1 110 ? -1.461 7.911 2.009 1.00 91.81 110 ALA A N 1
ATOM 911 C CA . ALA A 1 110 ? -2.835 8.263 2.361 1.00 91.81 110 ALA A CA 1
ATOM 912 C C . ALA A 1 110 ? -3.334 7.466 3.580 1.00 91.81 110 ALA A C 1
ATOM 914 O O . ALA A 1 110 ? -3.871 8.041 4.532 1.00 91.81 110 ALA A O 1
ATOM 915 N N . ILE A 1 111 ? -3.097 6.149 3.595 1.00 91.69 111 ILE A N 1
ATOM 916 C CA . ILE A 1 111 ? -3.448 5.293 4.736 1.00 91.69 111 ILE A CA 1
ATOM 917 C C . ILE A 1 111 ? -2.628 5.687 5.968 1.00 91.69 111 ILE A C 1
ATOM 919 O O . ILE A 1 111 ? -3.194 5.886 7.040 1.00 91.69 111 ILE A O 1
ATOM 923 N N . ASN A 1 112 ? -1.309 5.852 5.839 1.00 88.50 112 ASN A N 1
ATOM 924 C CA . ASN A 1 112 ? -0.454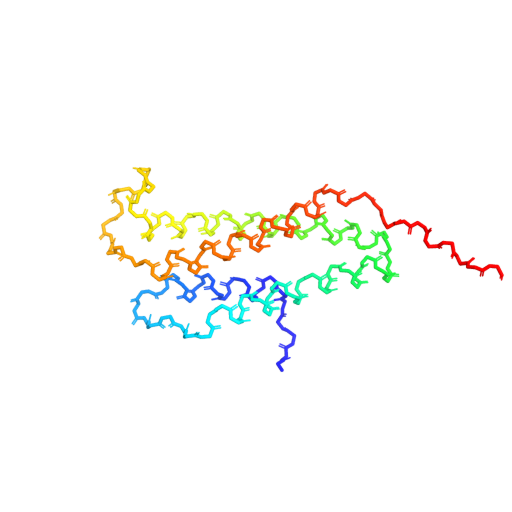 6.250 6.959 1.00 88.50 112 ASN A CA 1
ATOM 925 C C . ASN A 1 112 ? -0.898 7.577 7.584 1.00 88.50 112 ASN A C 1
ATOM 927 O O . ASN A 1 112 ? -0.961 7.678 8.811 1.00 88.50 112 ASN A O 1
ATOM 931 N N . THR A 1 113 ? -1.253 8.562 6.760 1.00 89.19 113 THR A N 1
ATOM 932 C CA . THR A 1 113 ? -1.761 9.866 7.205 1.00 89.19 113 THR A CA 1
ATOM 933 C C . THR A 1 113 ? -3.007 9.682 8.064 1.00 89.19 113 THR A C 1
ATOM 935 O O . THR A 1 113 ? -3.029 10.110 9.219 1.00 89.19 113 THR A O 1
ATOM 938 N N . PHE A 1 114 ? -3.988 8.919 7.572 1.00 88.25 114 PHE A N 1
ATOM 939 C CA . PHE A 1 114 ? -5.179 8.574 8.344 1.00 88.25 114 PHE A CA 1
ATOM 940 C C . PHE A 1 114 ? -4.833 7.889 9.677 1.00 88.25 114 PHE A C 1
ATOM 942 O O . PHE A 1 114 ? -5.313 8.301 10.734 1.00 88.25 114 PHE A O 1
ATOM 949 N N . LEU A 1 115 ? -3.963 6.873 9.662 1.00 87.12 115 LEU A N 1
ATOM 950 C CA . LEU A 1 115 ? -3.571 6.148 10.874 1.00 87.12 115 LEU A CA 1
ATOM 951 C C . LEU A 1 115 ? -2.884 7.068 11.897 1.00 87.12 115 LEU A C 1
ATOM 953 O O . LEU A 1 115 ? -3.024 6.865 13.109 1.00 87.12 115 LEU A O 1
ATOM 957 N N . HIS A 1 116 ? -2.105 8.054 11.446 1.00 83.25 116 HIS A N 1
ATOM 958 C CA . HIS A 1 116 ? -1.445 9.041 12.302 1.00 83.25 116 HIS A CA 1
ATOM 959 C C . HIS A 1 116 ? -2.417 10.060 12.899 1.00 83.25 116 HIS A C 1
ATOM 961 O O . HIS A 1 116 ? -2.283 10.394 14.079 1.00 83.25 116 HIS A O 1
ATOM 967 N N . GLU A 1 117 ? -3.400 10.506 12.125 1.00 84.94 117 GLU A N 1
ATOM 968 C CA . GLU A 1 117 ? -4.368 11.527 12.531 1.00 84.94 117 GLU A CA 1
ATOM 969 C C . GLU A 1 117 ? -5.558 10.965 13.321 1.00 84.94 117 GLU A C 1
ATOM 971 O O . GLU A 1 117 ? -6.225 11.700 14.058 1.00 84.94 117 GLU A O 1
ATOM 976 N N . PHE A 1 118 ? -5.813 9.659 13.230 1.00 81.31 118 PHE A N 1
ATOM 977 C CA . PHE A 1 118 ? -6.927 9.016 13.915 1.00 81.31 118 PHE A CA 1
ATOM 978 C C . PHE A 1 118 ? -6.803 9.097 15.449 1.00 81.31 118 PHE A C 1
ATOM 980 O O . PHE A 1 118 ? -5.977 8.429 16.077 1.00 81.31 118 PHE A O 1
ATOM 987 N N . LYS A 1 119 ? -7.688 9.880 16.084 1.00 73.19 119 LYS A N 1
ATOM 988 C CA . LYS A 1 119 ? -7.799 10.003 17.555 1.00 73.19 119 LYS A CA 1
ATOM 989 C C . LYS A 1 119 ? -8.937 9.149 18.130 1.00 73.19 119 LYS A C 1
ATOM 991 O O . LYS A 1 119 ? -8.770 8.429 19.124 1.00 73.19 119 LYS A O 1
ATOM 996 N N . SER A 1 120 ? -10.108 9.231 17.506 1.00 67.94 120 SER A N 1
ATOM 997 C CA . SER A 1 120 ? -11.326 8.492 17.852 1.00 67.94 120 SER A CA 1
ATOM 998 C C . SER A 1 120 ? -12.385 8.715 16.778 1.00 67.94 120 SER A C 1
ATOM 1000 O O . SER A 1 120 ? -12.419 9.795 16.192 1.00 67.94 120 SER A O 1
ATOM 1002 N N . LEU A 1 121 ? -13.303 7.762 16.594 1.00 64.69 121 LEU A N 1
ATOM 1003 C CA . LEU A 1 121 ? -14.537 8.043 15.864 1.00 64.69 121 LEU A CA 1
ATOM 1004 C C . LEU A 1 121 ? -15.366 9.087 16.633 1.00 64.69 121 LEU A C 1
ATOM 1006 O O . LEU A 1 121 ? -15.390 9.035 17.872 1.00 64.69 121 LEU A O 1
ATOM 1010 N N . PRO A 1 122 ? -16.044 10.021 15.940 1.00 57.88 122 PRO A N 1
ATOM 1011 C CA . PRO A 1 122 ? -17.091 10.825 16.554 1.00 57.88 122 PRO A CA 1
ATOM 1012 C C . PRO A 1 122 ? -18.063 9.886 17.268 1.00 57.88 122 PRO A C 1
ATOM 1014 O O . PRO A 1 122 ? -18.443 8.854 16.712 1.00 57.88 122 PRO A O 1
ATOM 1017 N N . LYS A 1 123 ? -18.459 10.211 18.505 1.00 54.34 123 LYS A N 1
ATOM 1018 C CA . LYS A 1 123 ? -19.572 9.499 19.135 1.00 54.34 123 LYS A CA 1
ATOM 1019 C C . LYS A 1 123 ? -20.793 9.771 18.267 1.00 54.34 123 LYS A C 1
ATOM 1021 O O . LYS A 1 123 ? -21.335 10.870 18.325 1.00 54.34 123 LYS A O 1
ATOM 1026 N N . ILE A 1 124 ? -21.193 8.793 17.459 1.00 55.97 124 ILE A N 1
ATOM 1027 C CA . ILE A 1 124 ? -22.509 8.800 16.836 1.00 55.97 124 ILE A CA 1
ATOM 1028 C C . ILE A 1 124 ? -23.469 8.818 18.022 1.00 55.97 124 ILE A C 1
ATOM 1030 O O . ILE A 1 124 ? -23.498 7.865 18.809 1.00 55.97 124 ILE A O 1
ATOM 1034 N N . GLN A 1 125 ? -24.142 9.950 18.242 1.00 45.28 125 GLN A N 1
ATOM 1035 C CA . GLN A 1 125 ? -25.262 9.983 19.169 1.00 45.28 125 GLN A CA 1
ATOM 1036 C C . GLN A 1 125 ? -26.220 8.919 18.646 1.00 45.28 125 GLN A C 1
ATOM 1038 O O . GLN A 1 125 ? -26.686 9.004 17.515 1.00 45.28 125 GLN A O 1
ATOM 1043 N N . LYS A 1 126 ? -26.407 7.847 19.421 1.00 44.12 126 LYS A N 1
ATOM 1044 C CA . LYS A 1 126 ? -27.553 6.978 19.199 1.00 44.12 126 LYS A CA 1
ATOM 1045 C C . LYS A 1 126 ? -28.741 7.883 19.462 1.00 44.12 126 LYS A C 1
ATOM 1047 O O . LYS A 1 126 ? -28.900 8.312 20.606 1.00 44.12 126 LYS A O 1
ATOM 1052 N N . ASP A 1 127 ? -29.455 8.254 18.409 1.00 46.53 127 ASP A N 1
ATOM 1053 C CA . ASP A 1 127 ? -30.707 8.976 18.561 1.00 46.53 127 ASP A CA 1
ATOM 1054 C C . ASP A 1 127 ? -31.574 8.221 19.579 1.00 46.53 127 ASP A C 1
ATOM 1056 O O . ASP A 1 127 ? -31.606 6.984 19.599 1.00 46.53 127 ASP A O 1
ATOM 1060 N N . ALA A 1 128 ? -32.119 9.016 20.498 1.00 40.16 128 ALA A N 1
ATOM 1061 C CA . ALA A 1 128 ? -32.885 8.623 21.673 1.00 40.16 128 ALA A CA 1
ATOM 1062 C C . ALA A 1 128 ? -34.197 7.909 21.327 1.00 40.16 128 ALA A C 1
ATOM 1064 O O . ALA A 1 128 ? -34.771 8.201 20.254 1.00 40.16 128 ALA A O 1
#

Foldseek 3Di:
DPDDDLLVLLVVLLVLLQDPVDDRDPCLVVSLVVSLVVVVVVLVVQCVVPVVRSLVVLVVVLVSLVVSLVSLVVSLLLQDCVPVVNVPNPDYRDPVSNVSSVSSNVSSVVVNVCSVPDDHDDPPPPDD

Radius of gyration: 17.22 Å; chains: 1; bounding box: 58×29×40 Å

Sequence (128 aa):
MKDKDSLQLFSDLLAEVRDTNLPLSSEAYSRIEQAYKYLTDEVFDRIAENQKEGKRYIVQLKKSMNELYVQSIVLFGRFDVSMGAFRFMKKEPDRYRAKVVYVIMEQLEAINTFLHEFKSLPKIQKDA

Secondary structure (DSSP, 8-state):
-----HHHHHHHHHHHHH-SSSPPPTTHHHHHHHHHHHHHHHHHHHHHH-HHHHHHHHHHHHHHHHHHHHHHHHHHHHH-TTSGGGTTS-S---HHHHHHHHHHHHHHHHHHHHHHH-----------

pLDDT: mean 82.3, std 15.81, range [34.34, 95.75]